Protein AF-A0A956L231-F1 (afdb_monomer_lite)

Sequence (62 aa):
MDPDARDPWIFGYGSLVWRPAFPFIERHAGWVRGWSRRFWQSSSDHRGVPEDPGRVVTLIPD

Foldseek 3Di:
DPPPPDDDDDDDPFPCVPDNPDDDDDDDDDDDPQKDKDQPDWAQDPAHNPVGTGTTIDIDGD

Radius of gyration: 15.14 Å; chains: 1; bounding box: 27×23×47 Å

Structure (mmCIF, N/CA/C/O backbone):
data_AF-A0A956L231-F1
#
_entry.id   AF-A0A956L231-F1
#
loop_
_atom_site.group_PDB
_atom_site.id
_atom_site.type_symbol
_atom_site.label_atom_id
_atom_site.label_alt_id
_atom_site.label_comp_id
_atom_site.label_asym_id
_atom_site.label_entity_id
_atom_site.label_seq_id
_atom_site.pdbx_PDB_ins_code
_atom_site.Cartn_x
_atom_site.Cartn_y
_atom_site.Cartn_z
_atom_site.occupancy
_atom_site.B_iso_or_equiv
_atom_site.auth_seq_id
_atom_site.auth_comp_id
_atom_site.auth_asym_id
_atom_site.auth_atom_id
_atom_site.pdbx_PDB_model_num
ATOM 1 N N . MET A 1 1 ? 10.991 -0.170 27.972 1.00 56.88 1 MET A N 1
ATOM 2 C CA . MET A 1 1 ? 9.643 -0.283 27.389 1.00 56.88 1 MET A CA 1
ATOM 3 C C . MET A 1 1 ? 8.858 0.872 27.964 1.00 56.88 1 MET A C 1
ATOM 5 O O . MET A 1 1 ? 8.727 0.920 29.179 1.00 56.88 1 MET A O 1
ATOM 9 N N . ASP A 1 2 ? 8.516 1.853 27.135 1.00 60.28 2 ASP A N 1
ATOM 10 C CA . ASP A 1 2 ? 7.709 3.001 27.554 1.00 60.28 2 ASP A CA 1
ATOM 11 C C . ASP A 1 2 ? 6.282 2.498 27.853 1.00 60.28 2 ASP A C 1
ATOM 13 O O . ASP A 1 2 ? 5.653 1.954 26.945 1.00 60.28 2 ASP A O 1
ATOM 17 N N . PRO A 1 3 ? 5.798 2.581 29.105 1.00 57.94 3 PRO A N 1
ATOM 18 C CA . PRO A 1 3 ? 4.476 2.086 29.483 1.00 57.94 3 PRO A CA 1
ATOM 19 C C . PRO A 1 3 ? 3.324 2.893 28.862 1.00 57.94 3 PRO A C 1
ATOM 21 O O . PRO A 1 3 ? 2.197 2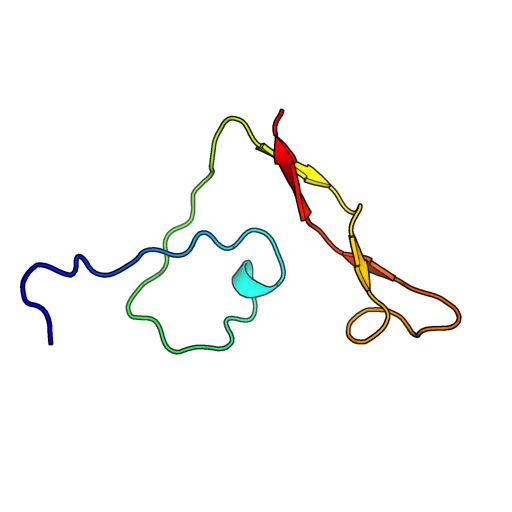.403 28.854 1.00 57.94 3 PRO A O 1
ATOM 24 N N . ASP A 1 4 ? 3.602 4.084 28.318 1.00 66.94 4 ASP A N 1
ATOM 25 C CA . ASP A 1 4 ? 2.629 4.934 27.625 1.00 66.94 4 ASP A CA 1
ATOM 26 C C . ASP A 1 4 ? 2.691 4.785 26.096 1.00 66.94 4 ASP A C 1
ATOM 28 O O . ASP A 1 4 ? 1.845 5.332 25.373 1.00 66.94 4 ASP A O 1
ATOM 32 N N . ALA A 1 5 ? 3.656 4.015 25.577 1.00 66.00 5 ALA A N 1
ATOM 33 C CA . ALA A 1 5 ? 3.720 3.681 24.164 1.00 66.00 5 ALA A CA 1
ATOM 34 C C . ALA A 1 5 ? 2.563 2.739 23.821 1.00 66.00 5 ALA A C 1
ATOM 36 O O . ALA A 1 5 ? 2.665 1.520 23.938 1.00 66.00 5 ALA A O 1
ATOM 37 N N . ARG A 1 6 ? 1.439 3.321 23.391 1.00 73.94 6 ARG A N 1
ATOM 38 C CA . ARG A 1 6 ? 0.346 2.574 22.759 1.00 73.94 6 ARG A CA 1
ATOM 39 C C . ARG A 1 6 ? 0.933 1.701 21.654 1.00 73.94 6 ARG A C 1
ATOM 41 O O . ARG A 1 6 ? 1.679 2.213 20.817 1.00 73.94 6 ARG A O 1
ATOM 48 N N . ASP A 1 7 ? 0.551 0.428 21.628 1.00 82.50 7 ASP A N 1
ATOM 49 C CA . ASP A 1 7 ? 0.959 -0.491 20.568 1.00 82.50 7 ASP A CA 1
ATOM 50 C C . ASP A 1 7 ? 0.605 0.115 19.194 1.00 82.50 7 ASP A C 1
ATOM 52 O O . ASP A 1 7 ? -0.570 0.402 18.924 1.00 82.50 7 ASP A O 1
ATOM 56 N N . PRO A 1 8 ? 1.599 0.391 18.328 1.00 88.56 8 PRO A N 1
ATOM 57 C CA . PRO A 1 8 ? 1.354 1.117 17.094 1.00 88.56 8 PRO A CA 1
ATOM 58 C C . PRO A 1 8 ? 0.651 0.223 16.070 1.00 88.56 8 PRO A C 1
ATOM 60 O O . PRO A 1 8 ? 1.121 -0.862 15.728 1.00 88.56 8 PRO A O 1
ATOM 63 N N . TRP A 1 9 ? -0.447 0.723 15.508 1.00 92.81 9 TRP A N 1
ATOM 64 C CA . TRP A 1 9 ? -1.117 0.101 14.368 1.00 92.81 9 TRP A CA 1
ATOM 65 C C . TRP A 1 9 ? -0.517 0.594 13.052 1.00 92.81 9 TRP A C 1
ATOM 67 O O . TRP A 1 9 ? -0.352 1.795 12.843 1.00 92.81 9 TRP A O 1
ATOM 77 N N . ILE A 1 10 ? -0.247 -0.331 12.128 1.00 94.94 10 ILE A N 1
ATOM 78 C CA . ILE A 1 10 ? 0.232 -0.021 10.775 1.00 94.94 10 ILE A CA 1
ATOM 79 C C . ILE A 1 10 ? -0.873 -0.345 9.769 1.00 94.94 10 ILE A C 1
ATOM 81 O O . ILE A 1 10 ? -1.320 -1.487 9.665 1.00 94.94 10 ILE A O 1
ATOM 85 N N . PHE A 1 11 ? -1.288 0.646 8.977 1.00 96.62 11 PHE A N 1
ATOM 86 C CA . PHE A 1 11 ? -2.246 0.434 7.893 1.00 96.62 11 PHE A CA 1
ATOM 87 C C . PHE A 1 11 ? -1.540 -0.044 6.615 1.00 96.62 11 PHE A C 1
ATOM 89 O O . PHE A 1 11 ? -0.865 0.720 5.925 1.00 96.62 11 PHE A O 1
ATOM 96 N N . GLY A 1 12 ? -1.703 -1.324 6.278 1.00 97.38 12 GLY A N 1
ATOM 97 C CA . GLY A 1 12 ? -1.173 -1.900 5.042 1.00 97.38 12 GLY A CA 1
ATOM 98 C C . GLY A 1 12 ? -2.067 -1.605 3.835 1.00 97.38 12 GLY A C 1
ATOM 99 O O . GLY A 1 12 ? -3.179 -2.113 3.755 1.00 97.38 12 GLY A O 1
ATOM 100 N N . TYR A 1 13 ? -1.564 -0.851 2.852 1.00 97.62 13 TYR A N 1
ATOM 101 C CA . TYR A 1 13 ? -2.300 -0.526 1.615 1.00 97.62 13 TYR A CA 1
ATOM 102 C C . TYR A 1 13 ? -1.700 -1.141 0.337 1.00 97.62 13 TYR A C 1
ATOM 104 O O . TYR A 1 13 ? -2.329 -1.083 -0.724 1.00 97.62 13 TYR A O 1
ATOM 112 N N . GLY A 1 14 ? -0.509 -1.742 0.435 1.00 97.75 14 GLY A N 1
ATOM 113 C CA . GLY A 1 14 ? 0.219 -2.392 -0.660 1.00 97.75 14 GLY A CA 1
ATOM 114 C C . GLY A 1 14 ? 0.641 -3.824 -0.328 1.00 97.75 14 GLY A C 1
ATOM 115 O O . GLY A 1 14 ? -0.160 -4.622 0.152 1.00 97.75 14 GLY A O 1
ATOM 116 N N . SER A 1 15 ? 1.912 -4.158 -0.557 1.00 97.38 15 SER A N 1
ATOM 117 C CA . SER A 1 15 ? 2.464 -5.502 -0.310 1.00 97.38 15 SER A CA 1
ATOM 118 C C . SER A 1 15 ? 2.385 -5.962 1.151 1.00 97.38 15 SER A C 1
ATOM 120 O O . SER A 1 15 ? 2.524 -7.149 1.413 1.00 97.38 15 SER A O 1
ATOM 122 N N . LEU A 1 16 ? 2.123 -5.080 2.112 1.00 96.88 16 LEU A N 1
ATOM 123 C CA . LEU A 1 16 ? 1.902 -5.492 3.500 1.00 96.88 16 LEU A CA 1
ATOM 124 C C . LEU A 1 16 ? 0.580 -6.247 3.700 1.00 96.88 16 LEU A C 1
ATOM 126 O O . LEU A 1 16 ? 0.472 -7.014 4.647 1.00 96.88 16 LEU A O 1
ATOM 130 N N . VAL A 1 17 ? -0.399 -6.101 2.797 1.00 96.50 17 VAL A N 1
ATOM 131 C CA . VAL A 1 17 ? -1.699 -6.792 2.906 1.00 96.50 17 VAL A CA 1
ATOM 132 C C . VAL A 1 17 ? -1.544 -8.320 2.861 1.00 96.50 17 VAL A C 1
ATOM 134 O O . VAL A 1 17 ? -2.228 -9.035 3.590 1.00 96.50 17 VAL A O 1
ATOM 137 N N . TRP A 1 18 ? -0.638 -8.826 2.019 1.00 95.19 18 TRP A N 1
ATOM 138 C CA . TRP A 1 18 ? -0.398 -10.267 1.812 1.00 95.19 18 TRP A CA 1
ATOM 139 C C . TRP A 1 18 ? 0.983 -10.762 2.274 1.00 95.19 18 TRP A C 1
ATOM 141 O O . TRP A 1 18 ? 1.161 -11.963 2.449 1.00 95.19 18 TRP A O 1
ATOM 151 N N . ARG A 1 19 ? 1.968 -9.871 2.466 1.00 95.62 19 ARG A N 1
ATOM 152 C CA . ARG A 1 19 ? 3.354 -10.235 2.791 1.00 95.62 19 ARG A CA 1
ATOM 153 C C . ARG A 1 19 ? 3.980 -9.237 3.777 1.00 95.62 19 ARG A C 1
ATOM 155 O O . ARG A 1 19 ? 4.826 -8.435 3.374 1.00 95.62 19 ARG A O 1
ATOM 162 N N . PRO A 1 20 ? 3.565 -9.265 5.056 1.00 94.56 20 PRO A N 1
ATOM 163 C CA . PRO A 1 20 ? 4.223 -8.506 6.114 1.00 94.56 20 PRO A CA 1
ATOM 164 C C . PRO A 1 20 ? 5.692 -8.925 6.244 1.00 94.56 20 PRO A C 1
ATOM 166 O O . PRO A 1 20 ? 6.007 -10.111 6.181 1.00 94.56 20 PRO A O 1
ATOM 169 N N . ALA A 1 21 ? 6.585 -7.954 6.422 1.00 92.56 21 ALA A N 1
ATOM 170 C CA . ALA A 1 21 ? 8.025 -8.185 6.586 1.00 92.56 21 ALA A CA 1
ATOM 171 C C . ALA A 1 21 ? 8.485 -8.041 8.051 1.00 92.56 21 ALA A C 1
ATOM 173 O O . ALA A 1 21 ? 9.665 -7.838 8.315 1.00 92.56 21 ALA A O 1
ATOM 174 N N . PHE A 1 22 ? 7.547 -8.105 8.9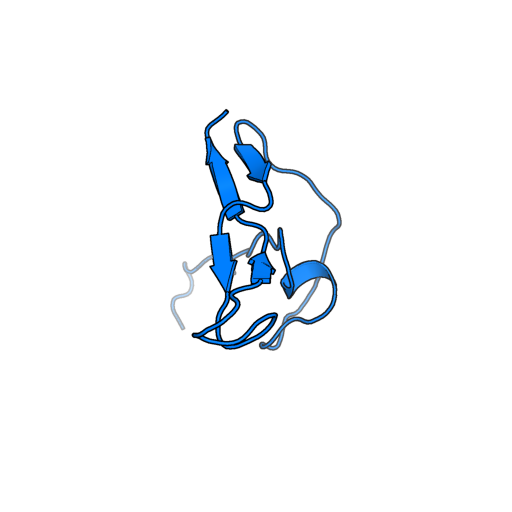99 1.00 94.06 22 PHE A N 1
ATOM 175 C CA . PHE A 1 22 ? 7.789 -7.964 10.432 1.00 94.06 22 PHE A CA 1
ATOM 176 C C . PHE A 1 22 ? 6.774 -8.797 11.239 1.00 94.06 22 PHE A C 1
ATOM 178 O O . PHE A 1 22 ? 5.663 -9.032 10.749 1.00 94.06 22 PHE A O 1
ATOM 185 N N . PRO A 1 23 ? 7.126 -9.251 12.458 1.00 94.44 23 PRO A N 1
ATOM 186 C CA . PRO A 1 23 ? 6.185 -9.907 13.364 1.00 94.44 23 PRO A CA 1
ATOM 187 C C . PRO A 1 23 ? 5.067 -8.952 13.792 1.00 94.44 23 PRO A C 1
ATOM 189 O O . PRO A 1 23 ? 5.318 -7.778 14.054 1.00 94.44 23 PRO A O 1
ATOM 192 N N . PHE A 1 24 ? 3.842 -9.456 13.901 1.00 94.12 24 PHE A N 1
ATOM 193 C CA . PHE A 1 24 ? 2.687 -8.706 14.391 1.00 94.12 24 PHE A CA 1
ATOM 194 C C . PHE A 1 24 ? 1.803 -9.618 15.248 1.00 94.12 24 PHE A C 1
ATOM 196 O O . PHE A 1 24 ? 1.843 -10.839 15.097 1.00 94.12 24 PHE A O 1
ATOM 203 N N . ILE A 1 25 ? 1.021 -9.023 16.149 1.00 95.44 25 ILE A N 1
ATOM 204 C CA . ILE A 1 25 ? 0.169 -9.758 17.098 1.00 95.44 25 ILE A CA 1
ATOM 205 C C . ILE A 1 25 ? -1.192 -10.072 16.468 1.00 95.44 25 ILE A C 1
ATOM 207 O O . ILE A 1 25 ? -1.698 -11.185 16.591 1.00 95.44 25 ILE A O 1
ATOM 211 N N . GLU A 1 26 ? -1.770 -9.110 15.749 1.00 94.94 26 GLU A N 1
ATOM 212 C CA . GLU A 1 26 ? -3.079 -9.254 15.117 1.00 94.94 26 GLU A CA 1
ATOM 213 C C . GLU A 1 26 ? -3.228 -8.406 13.845 1.00 94.94 26 GLU A C 1
ATOM 215 O O . GLU A 1 26 ? -2.460 -7.476 13.590 1.00 94.94 26 GLU A O 1
ATOM 220 N N . ARG A 1 27 ? -4.226 -8.748 13.021 1.00 95.62 27 ARG A N 1
ATOM 221 C CA . ARG A 1 27 ? -4.595 -8.003 11.810 1.00 95.62 27 ARG A CA 1
ATOM 222 C C . ARG A 1 27 ? -6.111 -7.887 11.704 1.00 95.62 27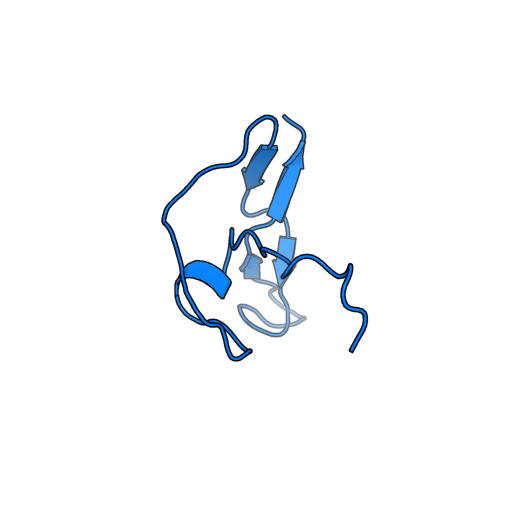 ARG A C 1
ATOM 224 O O . ARG A 1 27 ? -6.816 -8.867 11.929 1.00 95.62 27 ARG A O 1
ATOM 231 N N . HIS A 1 28 ? -6.586 -6.734 11.245 1.00 96.81 28 HIS A N 1
ATOM 232 C CA . HIS A 1 28 ? -7.999 -6.496 10.943 1.00 96.81 28 HIS A CA 1
ATOM 233 C C . HIS A 1 28 ? -8.149 -5.931 9.535 1.00 96.81 28 HIS A C 1
ATOM 235 O O . HIS A 1 28 ? -7.325 -5.134 9.083 1.00 96.81 28 HIS A O 1
ATOM 241 N N . ALA A 1 29 ? -9.203 -6.344 8.831 1.00 97.44 29 ALA A N 1
ATOM 242 C CA . ALA A 1 29 ? -9.585 -5.702 7.580 1.00 97.44 29 ALA A CA 1
ATOM 243 C C . ALA A 1 29 ? -10.200 -4.328 7.883 1.00 97.44 29 ALA A C 1
ATO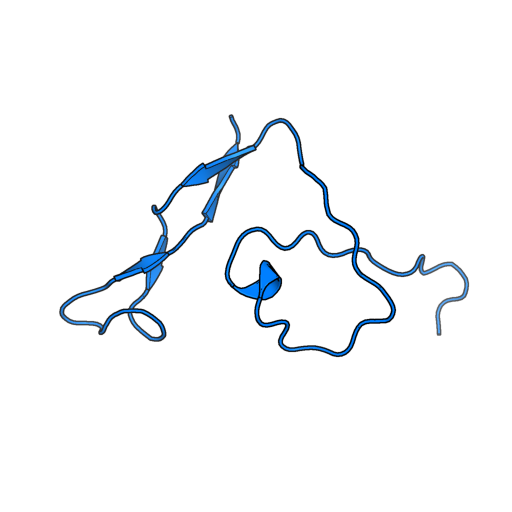M 245 O O . ALA A 1 29 ? -11.020 -4.196 8.789 1.00 97.44 29 ALA A O 1
ATOM 246 N N . GLY A 1 30 ? -9.823 -3.307 7.117 1.00 96.56 30 GLY A N 1
ATOM 247 C CA . GLY A 1 30 ? -10.307 -1.946 7.323 1.00 96.56 30 GLY A CA 1
ATOM 248 C C . GLY A 1 30 ? -9.983 -1.029 6.152 1.00 96.56 30 GLY A C 1
ATOM 249 O O . GLY A 1 30 ? -9.362 -1.440 5.170 1.00 96.56 30 GLY A O 1
ATOM 250 N N . TRP A 1 31 ? -10.407 0.226 6.264 1.00 97.12 31 TRP A N 1
ATOM 251 C CA . TRP A 1 31 ? -10.152 1.270 5.275 1.00 97.12 31 TRP A CA 1
ATOM 252 C C . TRP A 1 31 ? -9.767 2.583 5.960 1.00 97.12 31 TRP A C 1
ATOM 254 O O . TRP A 1 31 ? -10.110 2.821 7.118 1.00 97.12 31 TRP A O 1
ATOM 264 N N . VAL A 1 32 ? -9.089 3.453 5.215 1.00 97.06 32 VAL A N 1
ATOM 265 C CA . VAL A 1 32 ? -8.805 4.841 5.605 1.00 97.06 32 VAL A CA 1
ATOM 266 C C . VAL A 1 32 ? -9.582 5.788 4.694 1.00 97.06 32 VAL A C 1
ATOM 268 O O . VAL A 1 32 ? -9.919 5.427 3.567 1.00 97.06 32 VAL A O 1
ATOM 271 N N . ARG A 1 33 ? -9.914 6.980 5.194 1.00 98.06 33 ARG A N 1
ATOM 272 C CA . ARG A 1 33 ? -10.659 8.015 4.453 1.00 98.06 33 ARG A CA 1
ATOM 273 C C . ARG A 1 33 ? -9.733 9.167 4.059 1.00 98.06 33 ARG A C 1
ATOM 275 O O . ARG A 1 33 ? -8.759 9.406 4.768 1.00 98.06 33 ARG A O 1
ATOM 282 N N . GLY A 1 34 ? -10.077 9.890 2.990 1.00 98.38 34 GLY A N 1
ATOM 283 C CA . GLY A 1 34 ? -9.305 11.035 2.486 1.00 98.38 34 GLY A CA 1
ATOM 284 C C . GLY A 1 34 ? -8.042 10.636 1.723 1.00 98.38 34 GLY A C 1
ATOM 285 O O . GLY A 1 34 ? -7.119 11.437 1.617 1.00 98.38 34 GLY A O 1
ATOM 286 N N . TRP A 1 35 ? -7.981 9.389 1.248 1.00 98.56 35 TRP A N 1
ATOM 287 C CA . TRP A 1 35 ? -6.848 8.852 0.508 1.00 98.56 35 TRP A CA 1
ATOM 288 C C . TRP A 1 35 ? -7.310 7.958 -0.634 1.00 98.56 35 TRP A C 1
ATOM 290 O O . TRP A 1 35 ? -8.103 7.029 -0.457 1.00 98.56 35 TRP A O 1
ATOM 300 N N . SER A 1 36 ? -6.667 8.143 -1.776 1.00 98.31 36 SER A N 1
ATOM 301 C CA . SER A 1 36 ? -6.842 7.345 -2.973 1.00 98.31 36 SER A CA 1
ATOM 302 C C . SER A 1 36 ? -5.626 6.454 -3.210 1.00 98.31 36 SER A C 1
ATOM 304 O O . SER A 1 36 ? -4.492 6.921 -3.309 1.00 98.31 36 SER A O 1
ATOM 306 N N . ARG A 1 37 ? -5.850 5.144 -3.375 1.00 98.50 37 ARG A N 1
ATOM 307 C CA . ARG A 1 37 ? -4.793 4.207 -3.788 1.00 98.50 37 ARG A CA 1
ATOM 308 C C . ARG A 1 37 ? -4.602 4.256 -5.303 1.00 98.50 37 ARG A C 1
ATOM 310 O O . ARG A 1 37 ? -5.558 4.035 -6.051 1.00 98.50 37 ARG A O 1
ATOM 317 N N . ARG A 1 38 ? -3.377 4.519 -5.767 1.00 98.56 38 ARG A N 1
ATOM 318 C CA . ARG A 1 38 ? -3.029 4.603 -7.198 1.00 98.56 38 ARG A CA 1
ATOM 319 C C . ARG A 1 38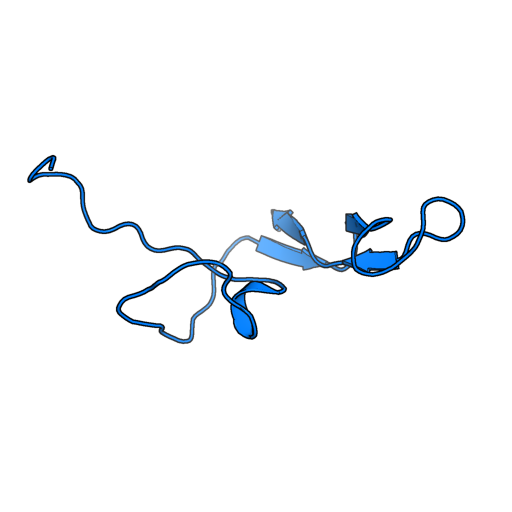 ? -1.726 3.873 -7.497 1.00 98.56 38 ARG A C 1
ATOM 321 O O . ARG A 1 38 ? -0.801 3.914 -6.697 1.00 98.56 38 ARG A O 1
ATOM 328 N N . PHE A 1 39 ? -1.629 3.252 -8.672 1.00 98.56 39 PHE A N 1
ATOM 329 C CA . PHE A 1 39 ? -0.389 2.650 -9.181 1.00 98.56 39 PHE A CA 1
ATOM 330 C C . PHE A 1 39 ? 0.532 3.722 -9.784 1.00 98.56 39 PHE A C 1
ATOM 332 O O . PHE A 1 39 ? 0.817 3.715 -10.980 1.00 98.56 39 PHE A O 1
ATOM 339 N N . TRP A 1 40 ? 0.917 4.713 -8.981 1.00 98.12 40 TRP A N 1
ATOM 340 C CA . TRP A 1 40 ? 1.679 5.890 -9.423 1.00 98.12 40 TRP A CA 1
ATOM 341 C C . TRP A 1 40 ? 3.097 5.957 -8.852 1.00 98.12 40 TRP A C 1
ATOM 343 O O . TRP A 1 40 ? 3.813 6.913 -9.122 1.00 98.12 40 TRP A O 1
ATOM 353 N N . GLN A 1 41 ? 3.526 4.935 -8.114 1.00 98.50 41 GLN A N 1
ATOM 354 C CA . GLN A 1 41 ? 4.897 4.828 -7.635 1.00 98.50 41 GLN A CA 1
ATOM 355 C C . GLN A 1 41 ? 5.712 3.955 -8.591 1.00 98.50 41 GLN A C 1
ATOM 357 O O . GLN A 1 41 ? 5.294 2.847 -8.926 1.00 98.50 41 GLN A O 1
ATOM 362 N N . SER A 1 42 ? 6.872 4.448 -9.021 1.00 98.12 42 SER A N 1
ATOM 363 C CA . SER A 1 42 ? 7.842 3.667 -9.799 1.00 98.12 42 SER A CA 1
ATOM 364 C C . SER A 1 42 ? 8.526 2.618 -8.913 1.00 98.12 42 SER A C 1
ATOM 366 O O . SER A 1 42 ? 8.830 2.905 -7.753 1.00 98.12 42 SER A O 1
ATOM 368 N N . SER A 1 43 ? 8.766 1.414 -9.438 1.00 98.31 43 SER A N 1
ATOM 369 C CA . SER A 1 43 ? 9.552 0.360 -8.782 1.00 98.31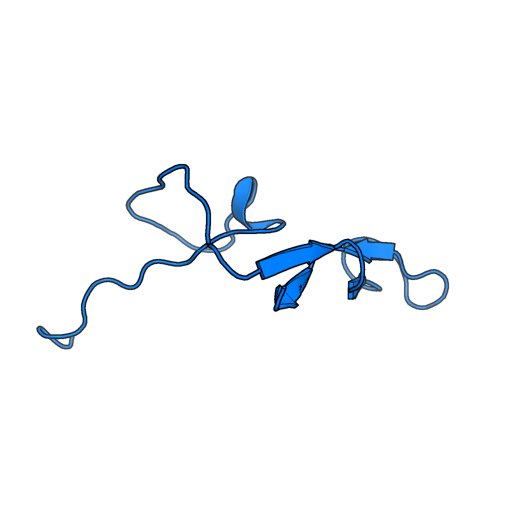 43 SER A CA 1
ATOM 370 C C . SER A 1 43 ? 10.529 -0.276 -9.765 1.00 98.31 43 SER A C 1
ATOM 372 O O . SER A 1 43 ? 10.122 -0.912 -10.735 1.00 98.31 43 SER A O 1
ATOM 374 N N . SER A 1 44 ? 11.818 -0.141 -9.470 1.00 97.81 44 SER A N 1
ATOM 375 C CA . SER A 1 44 ? 12.931 -0.654 -10.277 1.00 97.81 44 SER A CA 1
ATOM 376 C C . SER A 1 44 ? 13.670 -1.832 -9.630 1.00 97.81 44 SER A C 1
ATOM 378 O O . SER A 1 44 ? 14.667 -2.296 -10.165 1.00 97.81 44 SER A O 1
ATOM 380 N N . ASP A 1 45 ? 13.236 -2.275 -8.452 1.00 97.06 45 ASP A N 1
ATOM 381 C CA . ASP A 1 45 ? 13.946 -3.235 -7.596 1.00 97.06 45 ASP A CA 1
ATOM 382 C C . ASP A 1 45 ? 13.071 -4.420 -7.140 1.00 97.06 45 ASP A C 1
ATOM 384 O O . ASP A 1 45 ? 13.584 -5.487 -6.811 1.00 97.06 45 ASP A O 1
ATOM 388 N N . HIS A 1 46 ? 11.741 -4.265 -7.138 1.00 95.75 46 HIS A N 1
ATOM 389 C CA . HIS A 1 46 ? 10.798 -5.303 -6.697 1.00 95.75 46 HIS A CA 1
ATOM 390 C C . HIS A 1 46 ? 9.835 -5.776 -7.791 1.00 95.75 46 HIS A C 1
ATOM 392 O O . HIS A 1 46 ? 9.411 -6.941 -7.790 1.00 95.75 46 HIS A O 1
ATOM 398 N N . ARG A 1 47 ? 9.381 -4.854 -8.650 1.00 97.62 47 ARG A N 1
ATOM 399 C CA . ARG A 1 47 ? 8.332 -5.088 -9.663 1.00 97.62 47 ARG A CA 1
ATOM 400 C C . ARG A 1 47 ? 8.692 -4.556 -11.051 1.00 97.62 47 ARG A C 1
ATOM 402 O O . ARG A 1 47 ? 7.815 -4.464 -11.899 1.00 97.62 47 ARG A O 1
ATOM 409 N N . GLY A 1 48 ? 9.962 -4.250 -11.263 1.00 97.88 48 GLY A N 1
ATOM 410 C CA . GLY A 1 48 ? 10.556 -3.851 -12.531 1.00 97.88 48 GLY A CA 1
ATOM 411 C C . GLY A 1 48 ? 12.070 -3.827 -12.386 1.00 97.88 48 GLY A C 1
ATOM 412 O O . GLY A 1 48 ? 12.595 -4.298 -11.374 1.00 97.88 48 GLY A O 1
ATOM 413 N N . VAL A 1 49 ? 12.743 -3.262 -13.378 1.00 98.31 49 VAL A N 1
ATOM 414 C CA . VAL A 1 49 ? 14.197 -3.039 -13.394 1.00 98.31 49 VAL A CA 1
ATOM 415 C C . VAL A 1 49 ? 14.479 -1.563 -13.701 1.00 98.31 49 VAL A C 1
ATOM 417 O O . VAL A 1 49 ? 13.555 -0.859 -14.113 1.00 98.31 49 VAL A O 1
ATOM 420 N N . PRO A 1 50 ? 15.698 -1.039 -13.479 1.00 97.75 50 PRO A N 1
ATOM 421 C CA . PRO A 1 50 ? 15.999 0.369 -13.750 1.00 97.75 50 PRO A CA 1
ATOM 422 C C . PRO A 1 50 ? 15.679 0.820 -15.184 1.00 97.75 50 PRO A C 1
ATOM 424 O O . PRO A 1 50 ? 15.255 1.956 -15.382 1.00 97.75 50 PRO A O 1
ATOM 427 N N . GLU A 1 51 ? 15.840 -0.067 -16.166 1.00 98.31 51 GLU A N 1
ATOM 428 C CA . GLU A 1 51 ? 15.621 0.210 -17.590 1.00 98.31 51 GLU A CA 1
ATOM 429 C C . GLU A 1 51 ? 14.140 0.148 -17.998 1.00 98.31 51 GLU A C 1
ATOM 431 O O . GLU A 1 51 ? 13.744 0.793 -18.967 1.00 98.31 51 GLU A O 1
ATOM 436 N N . ASP A 1 52 ? 13.325 -0.607 -17.258 1.00 98.00 52 ASP A N 1
ATOM 437 C CA . ASP A 1 52 ? 11.881 -0.754 -17.467 1.00 98.00 52 ASP A CA 1
ATOM 438 C C . ASP A 1 52 ? 11.169 -0.862 -16.104 1.00 98.00 52 ASP A C 1
ATOM 440 O O . ASP A 1 52 ? 10.949 -1.961 -15.569 1.00 98.00 52 ASP A O 1
ATOM 444 N N . PRO A 1 53 ? 10.898 0.286 -15.455 1.00 98.38 53 PRO A N 1
ATOM 445 C CA . PRO A 1 53 ? 10.362 0.299 -14.108 1.00 98.38 53 PRO A CA 1
ATOM 446 C C . PRO A 1 53 ? 8.890 -0.111 -14.088 1.00 98.38 53 PRO A C 1
ATOM 448 O O . PRO A 1 53 ? 8.044 0.403 -14.822 1.00 98.38 53 PRO A O 1
ATOM 451 N N . GLY A 1 54 ? 8.553 -0.979 -13.139 1.00 98.50 54 GLY A N 1
ATOM 452 C CA . GLY A 1 54 ? 7.175 -1.339 -12.858 1.00 98.50 54 GLY A CA 1
ATOM 453 C C . GLY A 1 54 ? 6.433 -0.222 -12.135 1.00 98.50 54 GLY A C 1
ATOM 454 O O . GLY A 1 54 ? 7.020 0.730 -11.612 1.00 98.50 54 GLY A O 1
ATOM 455 N N . ARG A 1 55 ? 5.111 -0.374 -12.029 1.00 98.50 55 ARG A N 1
ATOM 456 C CA . ARG A 1 55 ? 4.276 0.495 -11.194 1.00 98.50 55 ARG A CA 1
ATOM 457 C C . ARG A 1 55 ? 3.768 -0.245 -9.970 1.00 98.50 55 ARG A C 1
ATOM 459 O O . ARG A 1 55 ? 3.208 -1.334 -10.073 1.00 98.50 55 ARG A O 1
ATOM 466 N N . VAL A 1 56 ? 3.921 0.379 -8.811 1.00 98.62 56 VAL A N 1
ATOM 467 C CA . VAL A 1 56 ? 3.397 -0.094 -7.528 1.00 98.62 56 VAL A CA 1
ATOM 468 C C . VAL A 1 56 ? 2.448 0.935 -6.930 1.00 98.62 56 VAL A C 1
ATOM 470 O O . VAL A 1 56 ? 2.347 2.076 -7.391 1.00 98.62 56 VAL A O 1
ATOM 473 N N . VAL A 1 57 ? 1.686 0.501 -5.928 1.00 98.56 57 VAL A N 1
ATOM 474 C CA . VAL A 1 57 ? 0.693 1.360 -5.288 1.00 98.56 57 VAL A CA 1
ATOM 475 C C . VAL A 1 57 ? 1.346 2.389 -4.371 1.00 98.56 57 VAL A C 1
ATOM 477 O O . VAL A 1 57 ? 2.298 2.087 -3.659 1.00 98.56 57 VAL A O 1
ATOM 480 N N . THR A 1 58 ? 0.764 3.579 -4.345 1.00 98.62 58 THR A N 1
ATOM 481 C CA . THR A 1 58 ? 0.975 4.617 -3.337 1.00 98.62 58 THR A CA 1
ATOM 482 C C . THR A 1 58 ? -0.378 5.207 -2.935 1.00 98.62 58 THR A C 1
ATOM 484 O O . THR A 1 58 ? -1.395 4.938 -3.591 1.00 98.62 58 THR A O 1
ATOM 487 N N . LEU A 1 59 ? -0.401 5.967 -1.843 1.00 98.56 59 LEU A N 1
ATOM 488 C CA . LEU A 1 59 ? -1.558 6.745 -1.420 1.00 98.56 59 LEU A CA 1
ATOM 489 C C . LEU A 1 59 ? -1.341 8.210 -1.795 1.00 98.56 59 LEU A C 1
ATOM 491 O O . LEU A 1 59 ? -0.284 8.775 -1.528 1.00 98.56 59 LEU A O 1
ATOM 495 N N . ILE A 1 60 ? -2.361 8.817 -2.385 1.00 98.50 60 ILE A N 1
ATOM 496 C CA . ILE A 1 60 ? -2.454 10.266 -2.569 1.00 98.50 60 ILE A CA 1
ATOM 497 C C . ILE A 1 60 ? -3.624 10.779 -1.728 1.00 98.50 60 ILE A C 1
ATOM 499 O O . ILE A 1 60 ? -4.605 10.038 -1.605 1.00 98.50 60 ILE A O 1
ATOM 503 N N . PRO A 1 61 ? -3.547 11.981 -1.135 1.00 97.75 61 PRO A N 1
ATOM 504 C CA . PRO A 1 61 ? -4.729 12.619 -0.570 1.00 97.75 61 PRO A CA 1
ATOM 505 C C . PRO A 1 61 ? -5.812 12.731 -1.649 1.00 97.75 61 PRO A C 1
ATOM 507 O O . PRO A 1 61 ? -5.478 12.954 -2.818 1.00 97.75 61 PRO A O 1
ATOM 510 N N . ASP A 1 62 ? -7.068 12.508 -1.265 1.00 93.56 62 ASP A N 1
ATOM 511 C CA . ASP A 1 62 ? -8.215 12.790 -2.143 1.00 93.56 62 ASP A CA 1
ATOM 512 C C . ASP A 1 62 ? -8.336 14.292 -2.454 1.00 93.56 62 ASP A C 1
ATOM 514 O O . ASP A 1 62 ? -8.011 15.116 -1.564 1.00 93.56 62 ASP A O 1
#

pLDDT: mean 93.43, std 10.25, range [56.88, 98.62]

Secondary structure (DSSP, 8-state):
--TT-PPPP----STTTT--SS--S-------SSEEEEEEEEESSSSSBTTB-EEEEEEEE-